Protein AF-A0A1K2IQ31-F1 (afdb_monomer)

Solvent-accessible surface area (backbone atoms only — not comparable to full-atom values): 9623 Å² total; per-residue (Å²): 116,53,70,61,55,51,49,53,50,50,52,44,50,66,69,55,62,36,67,87,71,35,71,90,54,27,70,61,52,52,50,48,50,60,72,33,39,68,44,55,52,59,60,61,64,34,76,29,45,64,59,53,36,51,37,37,71,76,28,77,46,14,45,56,95,84,49,59,48,62,62,42,95,87,61,57,98,60,48,42,76,51,49,75,66,42,46,50,49,53,34,48,41,51,48,54,44,50,49,52,51,47,66,75,42,45,68,59,52,52,51,52,48,55,54,48,57,66,51,53,75,74,77,59,92,75,78,45,75,64,51,53,27,51,55,49,28,56,52,31,50,55,50,47,54,53,31,60,76,66,74,54,93,78,83,68,82,59,59,71,72,62,74,92,80,111

Foldseek 3Di:
DFLLVLVVLVCCLPPQLACVNDVPCHVLSVVLCVVLVVLVVVQVQFVCSVVLNVCCVVDVQARPVDHDGSADPPRDPGSAQRDPVRRVSSVVSSVVSVVSVCVSCVVVVVVVVVVVVVVVVPDDPDQDLVNVQVVQLVVQVVVQVVCVVVVHDDHDDSDRDPPVVD

Radius of gyration: 21.15 Å; Cα contacts (8 Å, |Δi|>4): 124; chains: 1; bounding box: 50×44×52 Å

Sequence (166 aa):
MTLIDSVSFLDEYDQFFGIKTETEFKDRIIIVKSINKPLISKIREWKNLKDMRNELLAHNLRIGKNGEFVFGENVADYDAPRTIYDLFLLSNLIQFATTTINSEFDSELKSIQLEYDNKISNQSIILTKEDVSSITVDLLMKANELKKKHNRDYEFRANKTNWDKI

Organism: NCBI:txid369401

Structure (mmCIF, N/CA/C/O backbone):
data_AF-A0A1K2IQ31-F1
#
_entry.id   AF-A0A1K2IQ31-F1
#
loop_
_atom_site.group_PDB
_atom_site.id
_atom_site.type_symbol
_atom_site.label_atom_id
_atom_site.label_alt_id
_atom_site.label_comp_id
_atom_site.label_asym_id
_atom_site.label_entity_id
_atom_site.label_seq_id
_atom_site.pdbx_PDB_ins_code
_atom_site.Cartn_x
_atom_site.Cartn_y
_atom_site.Cartn_z
_atom_site.occupancy
_atom_site.B_iso_or_equiv
_atom_site.auth_seq_id
_atom_site.auth_comp_id
_atom_site.auth_asym_id
_atom_site.auth_atom_id
_atom_site.pdbx_PDB_model_num
ATOM 1 N N . MET A 1 1 ? 2.005 6.884 -2.536 1.00 58.38 1 MET A N 1
ATOM 2 C CA . MET A 1 1 ? 2.351 5.503 -2.141 1.00 58.38 1 MET A CA 1
ATOM 3 C C . MET A 1 1 ? 3.481 5.022 -3.042 1.00 58.38 1 MET A C 1
ATOM 5 O O . MET A 1 1 ? 3.383 5.261 -4.241 1.00 58.38 1 MET A O 1
ATOM 9 N N . THR A 1 2 ? 4.559 4.430 -2.519 1.00 75.94 2 THR A N 1
ATOM 10 C CA . THR A 1 2 ? 5.627 3.864 -3.372 1.00 75.94 2 THR A CA 1
ATOM 11 C C . THR A 1 2 ? 5.284 2.437 -3.823 1.00 75.94 2 THR A C 1
ATOM 13 O O . THR A 1 2 ? 4.382 1.800 -3.274 1.00 75.94 2 THR A O 1
ATOM 16 N N . LEU A 1 3 ? 6.011 1.900 -4.813 1.00 82.19 3 LEU A N 1
ATOM 17 C CA . LEU A 1 3 ? 5.876 0.492 -5.223 1.00 82.19 3 LEU A CA 1
ATOM 18 C C . LEU A 1 3 ? 6.209 -0.476 -4.069 1.00 82.19 3 LEU A C 1
ATOM 20 O O . LEU A 1 3 ? 5.620 -1.549 -3.972 1.00 82.19 3 LEU A O 1
ATOM 24 N N . ILE A 1 4 ? 7.096 -0.065 -3.156 1.00 84.19 4 ILE A N 1
ATOM 25 C CA . ILE A 1 4 ? 7.441 -0.817 -1.942 1.00 84.19 4 ILE A CA 1
ATOM 26 C C . ILE A 1 4 ? 6.224 -0.912 -1.021 1.00 84.19 4 ILE A C 1
ATOM 28 O O . ILE A 1 4 ? 5.798 -2.016 -0.685 1.00 84.19 4 ILE A O 1
ATOM 32 N N . ASP A 1 5 ? 5.624 0.232 -0.688 1.00 87.88 5 ASP A N 1
ATOM 33 C CA . ASP A 1 5 ? 4.452 0.291 0.194 1.00 87.88 5 ASP A CA 1
ATOM 34 C C . ASP A 1 5 ? 3.254 -0.456 -0.401 1.00 87.88 5 ASP A C 1
ATOM 36 O O . ASP A 1 5 ? 2.437 -1.014 0.322 1.00 87.88 5 ASP A O 1
ATOM 40 N N . SER A 1 6 ? 3.169 -0.497 -1.731 1.00 91.25 6 SER A N 1
ATOM 41 C CA . SER A 1 6 ? 2.096 -1.175 -2.453 1.00 91.25 6 SER A CA 1
ATOM 42 C C . SER A 1 6 ? 2.102 -2.684 -2.239 1.00 91.25 6 SER A C 1
ATOM 44 O O . SER A 1 6 ? 1.051 -3.278 -2.010 1.00 91.25 6 SER A O 1
ATOM 46 N N . VAL A 1 7 ? 3.281 -3.312 -2.278 1.00 92.25 7 VAL A N 1
ATOM 47 C CA . VAL A 1 7 ? 3.402 -4.749 -1.997 1.00 92.25 7 VAL A CA 1
ATOM 48 C C . VAL A 1 7 ? 3.154 -5.028 -0.519 1.00 92.25 7 VAL A C 1
ATOM 50 O O . VAL A 1 7 ? 2.425 -5.964 -0.207 1.00 92.25 7 VAL A O 1
ATOM 53 N N . SER A 1 8 ? 3.693 -4.195 0.376 1.00 92.12 8 SER A N 1
ATOM 54 C CA . SER A 1 8 ? 3.441 -4.321 1.816 1.00 92.12 8 SER A CA 1
ATOM 55 C C . SER A 1 8 ? 1.950 -4.213 2.141 1.00 92.12 8 SER A C 1
ATOM 57 O O . SER A 1 8 ? 1.430 -5.031 2.889 1.00 92.12 8 SER A O 1
ATOM 59 N N . PHE A 1 9 ? 1.237 -3.266 1.524 1.00 94.69 9 PHE A N 1
ATOM 60 C CA . PHE A 1 9 ? -0.211 -3.134 1.673 1.00 94.69 9 PHE A CA 1
ATOM 61 C C . PHE A 1 9 ? -0.947 -4.413 1.265 1.00 94.69 9 PHE A C 1
ATOM 63 O O . PHE A 1 9 ? -1.832 -4.854 1.988 1.00 94.69 9 PHE A O 1
ATOM 70 N N . LEU A 1 10 ? -0.597 -5.018 0.124 1.00 94.88 10 LEU A N 1
ATOM 71 C CA . LEU A 1 10 ? -1.236 -6.258 -0.328 1.00 94.88 10 LEU A CA 1
ATOM 72 C C . LEU A 1 10 ? -0.949 -7.431 0.613 1.00 94.88 10 LEU A C 1
ATOM 74 O O . LEU A 1 10 ? -1.867 -8.188 0.922 1.00 94.88 10 LEU A O 1
ATOM 78 N N . ASP A 1 11 ? 0.300 -7.567 1.069 1.00 93.31 11 ASP A N 1
ATOM 79 C CA . ASP A 1 11 ? 0.691 -8.607 2.022 1.00 93.31 11 ASP A CA 1
ATOM 80 C C . ASP A 1 11 ? -0.131 -8.461 3.324 1.00 93.31 11 ASP A C 1
ATOM 82 O O . ASP A 1 11 ? -0.751 -9.431 3.765 1.00 93.31 11 ASP A O 1
ATOM 86 N N . GLU A 1 12 ? -0.241 -7.246 3.877 1.00 93.06 12 GLU A N 1
ATOM 87 C CA . GLU A 1 12 ? -1.062 -6.949 5.063 1.00 93.06 12 GLU A CA 1
ATOM 88 C C . GLU A 1 12 ? -2.557 -7.204 4.829 1.00 93.06 12 GLU A C 1
ATOM 90 O O . GLU A 1 12 ? -3.245 -7.843 5.632 1.00 93.06 12 GLU A O 1
ATOM 95 N N . TYR A 1 13 ? -3.066 -6.754 3.684 1.00 94.56 13 TYR A N 1
ATOM 96 C CA . TYR A 1 13 ? -4.464 -6.906 3.302 1.00 94.56 13 TYR A CA 1
ATOM 97 C C . TYR A 1 13 ? -4.884 -8.380 3.181 1.00 94.56 13 TYR A C 1
ATOM 99 O O . TYR A 1 13 ? -6.014 -8.757 3.520 1.00 94.56 13 TYR A O 1
ATOM 107 N N . ASP A 1 14 ? -3.987 -9.232 2.688 1.00 92.12 14 ASP A N 1
ATOM 108 C CA . ASP A 1 14 ? -4.254 -10.652 2.488 1.00 92.12 14 ASP A CA 1
ATOM 109 C C . ASP A 1 14 ? -4.024 -11.482 3.753 1.00 92.12 14 ASP A C 1
ATOM 111 O O . ASP A 1 14 ? -4.820 -12.386 4.030 1.00 92.12 14 ASP A O 1
ATOM 115 N N . GLN A 1 15 ? -2.974 -11.181 4.519 1.00 90.50 15 GLN A N 1
ATOM 116 C CA . GLN A 1 15 ? -2.557 -11.995 5.662 1.00 90.50 15 GLN A CA 1
ATOM 117 C C . GLN A 1 15 ? -3.231 -11.579 6.971 1.00 90.50 15 GLN A C 1
ATOM 119 O O . GLN A 1 15 ? -3.663 -12.451 7.727 1.00 90.50 15 GLN A O 1
ATOM 124 N N . PHE A 1 16 ? -3.343 -10.274 7.227 1.00 88.81 16 PHE A N 1
ATOM 125 C CA . PHE A 1 16 ? -3.727 -9.747 8.538 1.00 88.81 16 PHE A CA 1
ATOM 126 C C . PHE A 1 16 ? -5.098 -9.090 8.547 1.00 88.81 16 PHE A C 1
ATOM 128 O O . PHE A 1 16 ? -5.839 -9.237 9.516 1.00 88.81 16 PHE A O 1
ATOM 135 N N . PHE A 1 17 ? -5.502 -8.439 7.461 1.00 90.00 17 PHE A N 1
ATOM 136 C CA . PHE A 1 17 ? -6.850 -7.893 7.349 1.00 90.00 17 PHE A CA 1
ATOM 137 C C . PHE A 1 17 ? -7.835 -8.996 6.934 1.00 90.00 17 PHE A C 1
ATOM 139 O O . PHE A 1 17 ? -8.270 -9.059 5.788 1.00 90.00 17 PHE A O 1
ATOM 146 N N . GLY A 1 18 ? -8.158 -9.944 7.816 1.00 85.25 18 GLY A N 1
ATOM 147 C CA . GLY A 1 18 ? -8.902 -11.145 7.440 1.00 85.25 18 GLY A CA 1
ATOM 148 C C . GLY A 1 18 ? -9.804 -11.716 8.526 1.00 85.25 18 GLY A C 1
ATOM 149 O O . GLY A 1 18 ? -9.642 -11.489 9.712 1.00 85.25 18 GLY A O 1
ATOM 150 N N . ILE A 1 19 ? -10.747 -12.555 8.100 1.00 81.31 19 ILE A N 1
ATOM 151 C CA . ILE A 1 19 ? -11.727 -13.200 8.991 1.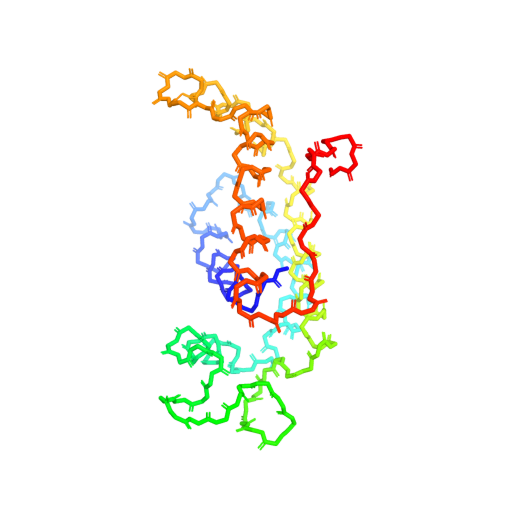00 81.31 19 ILE A CA 1
ATOM 152 C C . ILE A 1 19 ? -11.124 -14.245 9.942 1.00 81.31 19 ILE A C 1
ATOM 154 O O . ILE A 1 19 ? -11.813 -14.750 10.823 1.00 81.31 19 ILE A O 1
ATOM 158 N N . LYS A 1 20 ? -9.879 -14.665 9.684 1.00 80.81 20 LYS A N 1
ATOM 159 C CA . LYS A 1 20 ? -9.153 -15.637 10.513 1.00 80.81 20 LYS A CA 1
ATOM 160 C C . LYS A 1 20 ? -8.367 -14.956 11.628 1.00 80.81 20 LYS A C 1
ATOM 162 O O . LYS A 1 20 ? -8.105 -15.593 12.640 1.00 80.81 20 LYS A O 1
ATOM 167 N N . THR A 1 21 ? -7.964 -13.711 11.401 1.00 83.44 21 THR A N 1
ATOM 168 C CA . THR A 1 21 ? -7.213 -12.889 12.346 1.00 83.44 21 THR A CA 1
ATOM 169 C C . THR A 1 21 ? -8.161 -12.089 13.226 1.00 83.44 21 THR A C 1
ATOM 171 O O . THR A 1 21 ? -7.934 -12.031 14.425 1.00 83.44 21 THR A O 1
ATOM 174 N N . GLU A 1 22 ? -9.272 -11.594 12.668 1.00 84.12 22 GLU A N 1
ATOM 175 C CA . GLU A 1 22 ? -10.260 -10.803 13.402 1.00 84.12 22 GLU A CA 1
ATOM 176 C C . GLU A 1 22 ? -11.656 -11.428 13.354 1.00 84.12 22 GLU A C 1
ATOM 178 O O . GLU A 1 22 ? -12.304 -11.506 12.305 1.00 84.12 22 GLU A O 1
ATOM 183 N N . THR A 1 23 ? -12.128 -11.882 14.518 1.00 87.62 23 THR A N 1
ATOM 184 C CA . THR A 1 23 ? -13.442 -12.535 14.652 1.00 87.62 23 THR A CA 1
ATOM 185 C C . THR A 1 23 ? -14.561 -11.550 14.976 1.00 87.62 23 THR A C 1
ATOM 187 O O . THR A 1 23 ? -15.675 -11.738 14.492 1.00 87.62 23 THR A O 1
ATOM 190 N N . GLU A 1 24 ? -14.262 -10.482 15.719 1.00 91.88 24 GLU A N 1
ATOM 191 C CA . GLU A 1 24 ? -15.224 -9.445 16.111 1.00 91.88 24 GLU A CA 1
ATOM 192 C C . GLU A 1 24 ? -15.726 -8.645 14.901 1.00 91.88 24 GLU A C 1
ATOM 194 O O . GLU A 1 24 ? -16.927 -8.477 14.704 1.00 91.88 24 GLU A O 1
ATOM 199 N N . PHE A 1 25 ? -14.810 -8.225 14.027 1.00 92.50 25 PHE A N 1
ATOM 200 C CA . PHE A 1 25 ? -15.125 -7.386 12.866 1.00 92.50 25 PHE A CA 1
ATOM 201 C C . PHE A 1 25 ? -15.367 -8.169 11.575 1.00 92.50 25 PHE A C 1
ATOM 203 O O . PHE A 1 25 ? -15.407 -7.593 10.485 1.00 92.50 25 PHE A O 1
ATOM 210 N N . LYS A 1 26 ? -15.533 -9.489 11.679 1.00 93.69 26 LYS A N 1
ATOM 211 C CA . LYS A 1 26 ? -15.568 -10.414 10.543 1.00 93.69 26 LYS A CA 1
ATOM 212 C C . LYS A 1 26 ? -16.513 -9.971 9.424 1.00 93.69 26 LYS A C 1
ATOM 214 O O . LYS A 1 26 ? -16.106 -9.934 8.263 1.00 93.69 26 LYS A O 1
ATOM 219 N N . ASP A 1 27 ? -17.760 -9.651 9.756 1.00 94.56 27 ASP A N 1
ATOM 220 C CA . ASP A 1 27 ? -18.786 -9.353 8.750 1.00 94.56 27 ASP A CA 1
ATOM 221 C C . ASP A 1 27 ? -18.487 -8.041 8.011 1.00 94.56 27 ASP A C 1
ATOM 223 O O . ASP A 1 27 ? -18.595 -7.975 6.785 1.00 94.56 27 ASP A O 1
ATOM 227 N N . ARG A 1 28 ? -17.988 -7.031 8.731 1.00 95.88 28 ARG A N 1
ATOM 228 C CA . ARG A 1 28 ? -17.546 -5.748 8.161 1.00 95.88 28 ARG A CA 1
ATOM 229 C C . ARG A 1 28 ? -16.331 -5.931 7.254 1.00 95.88 28 ARG A C 1
ATOM 231 O O . ARG A 1 28 ? -16.313 -5.424 6.134 1.00 95.88 28 ARG A O 1
ATOM 238 N N . ILE A 1 29 ? -15.361 -6.749 7.673 1.00 95.81 29 ILE A N 1
ATOM 239 C CA . ILE A 1 29 ? -14.196 -7.106 6.848 1.00 95.81 29 ILE A CA 1
ATOM 240 C C . ILE A 1 29 ? -14.639 -7.786 5.546 1.00 95.81 29 ILE A C 1
ATOM 242 O O . ILE A 1 29 ? -14.121 -7.452 4.481 1.00 95.81 29 ILE A O 1
ATOM 246 N N . ILE A 1 30 ? -15.605 -8.711 5.589 1.00 95.25 30 ILE A N 1
ATOM 247 C CA . ILE A 1 30 ? -16.129 -9.372 4.380 1.00 95.25 30 ILE A CA 1
ATOM 248 C C . ILE A 1 30 ? -16.725 -8.344 3.411 1.00 95.25 30 ILE A C 1
ATOM 250 O O . ILE A 1 30 ? -16.433 -8.396 2.213 1.00 95.25 30 ILE A O 1
ATOM 254 N N . ILE A 1 31 ? -17.518 -7.397 3.919 1.00 96.75 31 ILE A N 1
ATOM 255 C CA . ILE A 1 31 ? -18.134 -6.340 3.108 1.00 96.75 31 ILE A CA 1
ATOM 256 C C . ILE A 1 31 ? -17.054 -5.45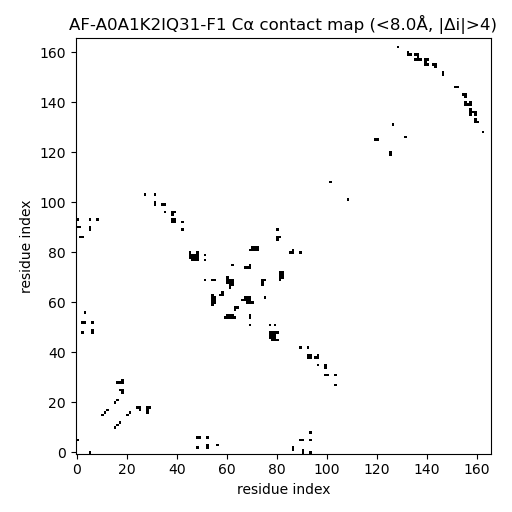9 2.471 1.00 96.75 31 ILE A C 1
ATOM 258 O O . ILE A 1 31 ? -17.037 -5.304 1.248 1.00 96.75 31 ILE A O 1
ATOM 262 N N . VAL A 1 32 ? -16.095 -4.965 3.259 1.00 97.44 32 VAL A N 1
ATOM 263 C CA . VAL A 1 32 ? -14.973 -4.154 2.756 1.00 97.44 32 VAL A CA 1
ATOM 264 C C . VAL A 1 32 ? -14.167 -4.915 1.706 1.00 97.44 32 VAL A C 1
ATOM 266 O O . VAL A 1 32 ? -13.833 -4.359 0.658 1.00 97.44 32 VAL A O 1
ATOM 269 N N . LYS A 1 33 ? -13.891 -6.208 1.923 1.00 96.00 33 LYS A N 1
ATOM 270 C CA . LYS A 1 33 ? -13.206 -7.044 0.928 1.00 96.00 33 LYS A CA 1
ATOM 271 C C . LYS A 1 33 ? -14.001 -7.207 -0.358 1.00 96.00 33 LYS A C 1
ATOM 273 O O . LYS A 1 33 ? -13.409 -7.217 -1.436 1.00 96.00 33 LYS A O 1
ATOM 278 N N . SER A 1 34 ? -15.323 -7.301 -0.267 1.00 97.19 34 SER A N 1
ATOM 279 C CA . SER A 1 34 ? -16.195 -7.340 -1.439 1.00 97.19 34 SER A CA 1
ATOM 280 C C . SER A 1 34 ? -16.145 -6.028 -2.226 1.00 97.19 34 SER A C 1
ATOM 282 O O . SER A 1 34 ? -15.993 -6.065 -3.447 1.00 97.19 34 SER A O 1
ATOM 284 N N . ILE A 1 35 ? -16.208 -4.880 -1.543 1.00 98.00 35 ILE A N 1
ATOM 285 C CA . ILE A 1 35 ? -16.142 -3.546 -2.166 1.00 98.00 35 ILE A CA 1
ATOM 286 C C . ILE A 1 35 ? -14.778 -3.316 -2.828 1.00 98.00 35 ILE A C 1
ATOM 288 O O . ILE A 1 35 ? -14.705 -2.857 -3.966 1.00 98.00 35 ILE A O 1
ATOM 292 N N . ASN A 1 36 ? -13.693 -3.700 -2.154 1.00 98.12 36 ASN A N 1
ATOM 293 C CA . ASN A 1 36 ? -12.328 -3.519 -2.651 1.00 98.12 36 ASN A CA 1
ATOM 294 C C . ASN A 1 36 ? -11.920 -4.545 -3.716 1.00 98.12 36 ASN A C 1
ATOM 296 O O . ASN A 1 36 ? -10.926 -4.338 -4.414 1.00 98.12 36 ASN A O 1
ATOM 300 N N . LYS A 1 37 ? -12.670 -5.639 -3.886 1.00 97.62 37 LYS A N 1
ATOM 301 C CA . LYS A 1 37 ? -12.361 -6.715 -4.837 1.00 97.62 37 LYS A CA 1
ATOM 302 C C . LYS A 1 37 ? -11.984 -6.230 -6.246 1.00 97.62 37 LYS A C 1
ATOM 304 O O . LYS A 1 37 ? -10.955 -6.704 -6.730 1.00 97.62 37 LYS A O 1
ATOM 309 N N . PRO A 1 38 ? -12.734 -5.340 -6.930 1.00 98.19 38 PRO A N 1
ATOM 310 C CA . PRO A 1 38 ? -12.342 -4.844 -8.252 1.00 98.19 38 PRO A CA 1
ATOM 311 C C . PRO A 1 38 ? -10.989 -4.118 -8.243 1.00 98.19 38 PRO A C 1
ATOM 313 O O . PRO A 1 38 ? -10.172 -4.353 -9.130 1.00 98.19 38 PRO A O 1
ATOM 316 N N . LEU A 1 39 ? -10.718 -3.304 -7.218 1.00 97.62 39 LEU A N 1
ATOM 317 C CA . LEU A 1 39 ? -9.467 -2.548 -7.089 1.00 97.62 39 LEU A CA 1
ATOM 318 C C . LEU A 1 39 ? -8.275 -3.492 -6.906 1.00 97.62 39 LEU A C 1
ATOM 320 O O . LEU A 1 39 ? -7.299 -3.426 -7.649 1.00 97.62 39 LEU A O 1
ATOM 324 N N . ILE A 1 40 ? -8.392 -4.430 -5.963 1.00 97.19 40 ILE A N 1
ATOM 325 C CA . ILE A 1 40 ? -7.350 -5.424 -5.679 1.00 97.19 40 ILE A CA 1
ATOM 326 C C . ILE A 1 40 ? -7.144 -6.360 -6.873 1.00 97.19 40 ILE A C 1
ATOM 328 O O . ILE A 1 40 ? -6.012 -6.718 -7.191 1.00 97.19 40 ILE A O 1
ATOM 332 N N . SER A 1 41 ? -8.219 -6.737 -7.570 1.00 97.19 41 SER A N 1
ATOM 333 C CA . SER A 1 41 ? -8.122 -7.579 -8.768 1.00 97.19 41 SER A CA 1
ATOM 334 C C . SER A 1 41 ? -7.343 -6.880 -9.876 1.00 97.19 41 SER A C 1
ATOM 336 O O . SER A 1 41 ? -6.490 -7.519 -10.483 1.00 97.19 41 SER A O 1
ATOM 338 N N . LYS A 1 42 ? -7.562 -5.572 -10.076 1.00 96.94 42 LYS A N 1
ATOM 339 C CA . LYS A 1 42 ? -6.799 -4.781 -11.045 1.00 96.94 42 LYS A CA 1
ATOM 340 C C . LYS A 1 42 ? -5.313 -4.725 -10.693 1.00 96.94 42 LYS A C 1
ATOM 342 O O . LYS A 1 42 ? -4.480 -4.922 -11.567 1.00 96.94 42 LYS A O 1
ATOM 347 N N . ILE A 1 43 ? -4.970 -4.521 -9.418 1.00 95.75 43 ILE A N 1
ATOM 348 C CA . ILE A 1 43 ? -3.564 -4.531 -8.974 1.00 95.75 43 ILE A CA 1
ATOM 349 C C . ILE A 1 43 ? -2.918 -5.900 -9.244 1.00 95.75 43 ILE A C 1
ATOM 351 O O . ILE A 1 43 ? -1.773 -5.976 -9.680 1.00 95.75 43 ILE A O 1
ATOM 355 N N . ARG A 1 44 ? -3.663 -6.990 -9.031 1.00 94.50 44 ARG A N 1
ATOM 356 C CA . ARG A 1 44 ? -3.204 -8.370 -9.260 1.00 94.50 44 ARG A CA 1
ATOM 357 C C . ARG A 1 44 ? -3.084 -8.759 -10.732 1.00 94.50 44 ARG A C 1
ATOM 359 O O . ARG A 1 44 ? -2.666 -9.888 -11.010 1.00 94.50 44 ARG A O 1
ATOM 366 N N . GLU A 1 45 ? -3.467 -7.896 -11.669 1.00 94.69 45 GLU A N 1
ATOM 367 C CA . GLU A 1 45 ? -3.140 -8.107 -13.080 1.00 94.69 45 GLU A CA 1
ATOM 368 C C . GLU A 1 45 ? -1.625 -8.070 -13.282 1.00 94.69 45 GLU A C 1
ATOM 370 O O . GLU A 1 45 ? -1.128 -8.954 -13.963 1.00 94.69 45 GLU A O 1
ATOM 375 N N . TRP A 1 46 ? -0.908 -7.184 -12.578 1.00 94.38 46 TRP A N 1
ATOM 376 C CA . TRP A 1 46 ? 0.554 -7.106 -12.581 1.00 94.38 46 TRP A CA 1
ATOM 377 C C . TRP A 1 46 ? 1.200 -8.285 -11.842 1.00 94.38 46 TRP A C 1
ATOM 379 O O . TRP A 1 46 ? 1.366 -8.260 -10.615 1.00 94.38 46 TRP A O 1
ATOM 389 N N . LYS A 1 47 ? 1.577 -9.338 -12.576 1.00 91.94 47 LYS A N 1
ATOM 390 C CA . LYS A 1 47 ? 2.106 -10.581 -11.982 1.00 91.94 47 LYS A CA 1
ATOM 391 C C . LYS A 1 47 ? 3.476 -10.432 -11.340 1.00 91.94 47 LYS A C 1
ATOM 393 O O . LYS A 1 47 ? 3.765 -11.151 -10.386 1.00 91.94 47 LYS A O 1
ATOM 398 N N . ASN A 1 48 ? 4.285 -9.486 -11.805 1.00 91.06 48 ASN A N 1
ATOM 399 C CA . ASN A 1 48 ? 5.652 -9.304 -11.325 1.00 91.06 48 ASN A CA 1
ATOM 400 C C . ASN A 1 48 ? 5.814 -8.128 -10.359 1.00 91.06 48 ASN A C 1
ATOM 402 O O . ASN A 1 48 ? 6.937 -7.704 -10.094 1.00 91.06 48 ASN A O 1
ATOM 406 N N . LEU A 1 49 ? 4.725 -7.599 -9.788 1.00 91.06 49 LEU A N 1
ATOM 407 C CA . LEU A 1 49 ? 4.792 -6.463 -8.862 1.00 91.06 49 LEU A CA 1
ATOM 408 C C . LEU A 1 49 ? 5.728 -6.730 -7.664 1.00 91.06 49 LEU A C 1
ATOM 410 O O . LEU A 1 49 ? 6.503 -5.859 -7.264 1.00 91.06 49 LEU A O 1
ATOM 414 N N . LYS A 1 50 ? 5.691 -7.948 -7.106 1.00 90.62 50 LYS A N 1
ATOM 415 C CA . LYS A 1 50 ? 6.550 -8.353 -5.980 1.00 90.62 50 LYS A CA 1
ATOM 416 C C . LYS A 1 50 ? 8.012 -8.524 -6.393 1.00 90.62 50 LYS A C 1
ATOM 418 O O . LYS A 1 50 ? 8.893 -8.098 -5.649 1.00 90.62 50 LYS A O 1
ATOM 423 N N . ASP A 1 51 ? 8.259 -9.095 -7.567 1.00 87.81 51 ASP A N 1
ATOM 424 C CA . ASP A 1 51 ? 9.610 -9.300 -8.100 1.00 87.81 51 ASP A CA 1
ATOM 425 C C . ASP A 1 51 ? 10.273 -7.953 -8.393 1.00 87.81 51 ASP A C 1
ATOM 427 O O . ASP A 1 51 ? 11.371 -7.681 -7.910 1.00 87.81 51 ASP A O 1
ATOM 431 N N . MET A 1 52 ? 9.541 -7.055 -9.061 1.00 86.38 52 MET A N 1
ATOM 432 C CA . MET A 1 52 ? 9.977 -5.685 -9.311 1.00 86.38 52 MET A CA 1
ATOM 433 C C . MET A 1 52 ? 10.298 -4.958 -7.999 1.00 86.38 52 MET A C 1
ATOM 435 O O . MET A 1 52 ? 11.342 -4.321 -7.890 1.00 86.38 52 MET A O 1
ATOM 439 N N . ARG A 1 53 ? 9.455 -5.090 -6.963 1.00 87.69 53 ARG A N 1
ATOM 440 C CA . ARG A 1 53 ? 9.730 -4.517 -5.634 1.00 87.69 53 ARG A CA 1
ATOM 441 C C . ARG A 1 53 ? 11.035 -5.039 -5.040 1.00 87.69 53 ARG A C 1
ATOM 443 O O . ARG A 1 53 ? 11.797 -4.255 -4.475 1.00 87.69 53 ARG A O 1
ATOM 450 N N . ASN A 1 54 ? 11.276 -6.344 -5.124 1.00 85.81 54 ASN A N 1
ATOM 451 C CA . ASN A 1 54 ? 12.469 -6.966 -4.557 1.00 85.81 54 ASN A CA 1
ATOM 452 C C . ASN A 1 54 ? 13.739 -6.488 -5.268 1.00 85.81 54 ASN A C 1
ATOM 454 O O . ASN A 1 54 ? 14.708 -6.140 -4.597 1.00 85.81 54 ASN A O 1
ATOM 458 N N . GLU A 1 55 ? 13.707 -6.385 -6.596 1.00 81.12 55 GLU A N 1
ATOM 459 C CA . GLU A 1 55 ? 14.806 -5.819 -7.383 1.00 81.12 55 GLU A CA 1
ATOM 460 C C . GLU A 1 55 ? 15.061 -4.350 -7.029 1.00 81.12 55 GLU A C 1
ATOM 462 O O . GLU A 1 55 ? 16.201 -3.975 -6.751 1.00 81.12 55 GLU A O 1
ATOM 467 N N . LEU A 1 56 ? 14.010 -3.518 -6.941 1.00 82.06 56 LEU A N 1
ATOM 468 C CA . LEU A 1 56 ? 14.149 -2.111 -6.541 1.00 82.06 56 LEU A CA 1
ATOM 469 C C . LEU A 1 56 ? 14.865 -1.970 -5.189 1.00 82.06 56 LEU A C 1
ATOM 471 O O . LEU A 1 56 ? 15.726 -1.098 -5.051 1.00 82.06 56 LEU A O 1
ATOM 475 N N . LEU A 1 57 ? 14.518 -2.822 -4.217 1.00 83.00 57 LEU A N 1
ATOM 476 C CA . LEU A 1 57 ? 15.124 -2.833 -2.883 1.00 83.00 57 LEU A CA 1
ATOM 477 C C . LEU A 1 57 ? 16.565 -3.361 -2.888 1.00 83.00 57 LEU A C 1
ATOM 479 O O . LEU A 1 57 ? 17.418 -2.803 -2.203 1.00 83.00 57 LEU A O 1
ATOM 483 N N . ALA A 1 58 ? 16.842 -4.430 -3.635 1.00 81.88 58 ALA A N 1
ATOM 484 C CA . ALA A 1 58 ? 18.149 -5.085 -3.645 1.00 81.88 58 ALA A CA 1
ATOM 485 C C . ALA A 1 58 ? 19.203 -4.317 -4.457 1.00 81.88 58 ALA A C 1
ATOM 487 O O . ALA A 1 58 ? 20.402 -4.397 -4.171 1.00 81.88 58 ALA A O 1
ATOM 488 N N . HIS A 1 59 ? 18.769 -3.576 -5.477 1.00 78.94 59 HIS A N 1
ATOM 489 C CA . HIS A 1 59 ? 19.649 -3.045 -6.514 1.00 78.94 59 HIS A CA 1
ATOM 490 C C . HIS A 1 59 ? 19.503 -1.534 -6.747 1.00 78.94 59 HIS A C 1
ATOM 492 O O . HIS A 1 59 ? 19.986 -1.017 -7.751 1.00 78.94 59 HIS A O 1
ATOM 498 N N . ASN A 1 60 ? 18.916 -0.794 -5.796 1.00 78.56 60 ASN A N 1
ATOM 499 C CA . ASN A 1 60 ? 18.816 0.674 -5.822 1.00 78.56 60 ASN A CA 1
ATOM 500 C C . ASN A 1 60 ? 18.263 1.206 -7.156 1.00 78.56 60 ASN A C 1
ATOM 502 O O . ASN A 1 60 ? 18.890 2.038 -7.816 1.00 78.56 60 ASN A O 1
ATOM 506 N N . LEU A 1 61 ? 17.079 0.725 -7.543 1.00 75.50 61 LEU A N 1
ATOM 507 C CA . LEU A 1 61 ? 16.402 1.070 -8.803 1.00 75.50 61 LEU A CA 1
ATOM 508 C C . LEU A 1 61 ? 17.057 0.515 -10.081 1.00 75.50 61 LEU A C 1
ATOM 510 O O . LEU A 1 61 ? 16.711 0.977 -11.168 1.00 75.50 61 LEU A O 1
ATOM 514 N N . ARG A 1 62 ? 17.971 -0.458 -9.986 1.00 73.31 62 ARG A N 1
ATOM 515 C CA . ARG A 1 62 ? 18.612 -1.119 -11.139 1.00 73.31 62 ARG A CA 1
ATOM 516 C C . ARG A 1 62 ? 18.219 -2.586 -11.255 1.00 73.31 62 ARG A C 1
ATOM 518 O O . ARG A 1 62 ? 17.816 -3.188 -10.270 1.00 73.31 62 ARG A O 1
ATOM 525 N N . ILE A 1 63 ? 18.361 -3.153 -12.446 1.00 74.12 63 ILE A N 1
ATOM 526 C CA . ILE A 1 63 ? 18.247 -4.598 -12.663 1.00 74.12 63 ILE A CA 1
ATOM 527 C C . ILE A 1 63 ? 19.584 -5.239 -12.310 1.00 74.12 63 ILE A C 1
ATOM 529 O O . ILE A 1 63 ? 20.597 -4.996 -12.973 1.00 74.12 63 ILE A O 1
ATOM 533 N N . GLY A 1 64 ? 19.620 -6.053 -11.259 1.00 73.00 64 GLY A N 1
ATOM 534 C CA . GLY A 1 64 ? 20.879 -6.599 -10.761 1.00 73.00 64 GLY A CA 1
ATOM 535 C C . GLY A 1 64 ? 21.900 -5.526 -10.335 1.00 73.00 64 GLY A C 1
ATOM 536 O O . GLY A 1 64 ? 21.654 -4.320 -10.308 1.00 73.00 64 GLY A O 1
ATOM 537 N N . LYS A 1 65 ? 23.120 -5.959 -10.000 1.00 68.00 65 LYS A N 1
ATOM 538 C CA . LYS A 1 65 ? 24.132 -5.080 -9.378 1.00 68.00 65 LYS A CA 1
ATOM 539 C C . LYS A 1 65 ? 24.634 -3.940 -10.286 1.00 68.00 65 LYS A C 1
ATOM 541 O O . LYS A 1 65 ? 24.991 -2.881 -9.777 1.00 68.00 65 LYS A O 1
ATOM 546 N N . ASN A 1 66 ? 24.662 -4.156 -11.605 1.00 70.88 66 ASN A N 1
ATOM 547 C CA . ASN A 1 66 ? 25.240 -3.239 -12.600 1.00 70.88 66 ASN A CA 1
ATOM 548 C C . ASN A 1 66 ? 24.317 -2.965 -13.805 1.00 70.88 66 ASN A C 1
ATOM 550 O O . ASN A 1 66 ? 24.793 -2.414 -14.795 1.00 70.88 66 ASN A O 1
ATOM 554 N N . GLY A 1 67 ? 23.049 -3.382 -13.771 1.00 69.94 67 GLY A N 1
ATOM 555 C CA . GLY A 1 67 ? 22.161 -3.232 -14.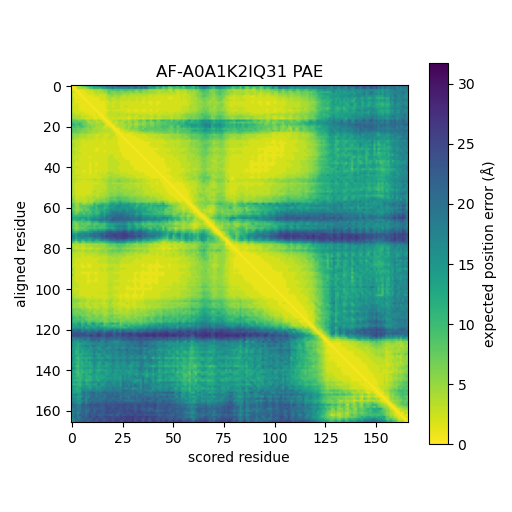923 1.00 69.94 67 GLY A CA 1
ATOM 556 C C . GLY A 1 67 ? 21.516 -1.856 -15.033 1.00 69.94 67 GLY A C 1
ATOM 557 O O . GLY A 1 67 ? 21.825 -0.914 -14.294 1.00 69.94 67 GLY A O 1
ATOM 558 N N . GLU A 1 68 ? 20.624 -1.757 -16.009 1.00 74.19 68 GLU A N 1
ATOM 559 C CA . GLU A 1 68 ? 19.867 -0.552 -16.324 1.00 74.19 68 GLU A CA 1
ATOM 560 C C . GLU A 1 68 ? 18.790 -0.255 -15.266 1.00 74.19 68 GLU A C 1
ATOM 562 O O . GLU A 1 68 ? 18.517 -1.067 -14.379 1.00 74.19 68 GLU A O 1
ATOM 567 N N . PHE A 1 69 ? 18.190 0.935 -15.335 1.00 74.06 69 PHE A N 1
ATOM 568 C CA . PHE A 1 69 ? 17.129 1.340 -14.415 1.00 74.06 69 PHE A CA 1
ATOM 569 C C . PHE A 1 69 ? 15.881 0.470 -14.579 1.00 74.06 69 PHE A C 1
ATOM 571 O O . PHE A 1 69 ? 15.386 0.321 -15.682 1.00 74.06 69 PHE A O 1
ATOM 578 N N . VAL A 1 70 ? 15.294 -0.011 -13.480 1.00 70.06 70 VAL A N 1
ATOM 579 C CA . VAL A 1 70 ? 14.097 -0.886 -13.496 1.00 70.06 70 VAL A CA 1
ATOM 580 C C . VAL A 1 70 ? 12.883 -0.228 -14.183 1.00 70.06 70 VAL A C 1
ATOM 582 O O . VAL A 1 70 ? 11.950 -0.914 -14.593 1.00 70.06 70 VAL A O 1
ATOM 585 N N . PHE A 1 71 ? 12.895 1.099 -14.341 1.00 70.62 71 PHE A N 1
ATOM 586 C CA . PHE A 1 71 ? 11.891 1.849 -15.091 1.00 70.62 71 PHE A CA 1
ATOM 587 C C . PHE A 1 71 ? 12.346 2.114 -16.531 1.00 70.62 71 PHE A C 1
ATOM 589 O O . PHE A 1 71 ? 13.406 2.695 -16.759 1.00 70.62 71 PHE A O 1
ATOM 596 N N . GLY A 1 72 ? 11.494 1.762 -17.492 1.00 63.50 72 GLY A N 1
ATOM 597 C CA . GLY A 1 72 ? 11.704 2.000 -18.918 1.00 63.50 72 GLY A CA 1
ATOM 598 C C . GLY A 1 72 ? 11.028 0.922 -19.761 1.00 63.50 72 GLY A C 1
ATOM 599 O O . GLY A 1 72 ? 10.933 -0.228 -19.339 1.00 63.50 72 GLY A O 1
ATOM 600 N N . GLU A 1 73 ? 10.541 1.282 -20.950 1.00 59.16 73 GLU A N 1
ATOM 601 C CA . GLU A 1 73 ? 9.759 0.369 -21.804 1.00 59.16 73 GLU A CA 1
ATOM 602 C C . GLU A 1 73 ? 10.551 -0.863 -22.275 1.00 59.16 73 GLU A C 1
ATOM 604 O O . GLU A 1 73 ? 9.949 -1.907 -22.507 1.00 59.16 73 GLU A O 1
ATOM 609 N N . ASN A 1 74 ? 11.885 -0.761 -22.345 1.00 59.12 74 ASN A N 1
ATOM 610 C CA . ASN A 1 74 ? 12.772 -1.779 -22.927 1.00 59.12 74 ASN A CA 1
ATOM 611 C C . ASN A 1 74 ? 13.697 -2.473 -21.912 1.00 59.12 74 ASN A C 1
ATOM 613 O O . ASN A 1 74 ? 14.594 -3.205 -22.317 1.00 59.12 74 ASN A O 1
ATOM 617 N N . VAL A 1 75 ? 13.542 -2.194 -20.615 1.00 60.41 75 VAL A N 1
ATOM 618 C CA . VAL A 1 75 ? 14.602 -2.480 -19.636 1.00 60.41 75 VAL A CA 1
ATOM 619 C C . VAL A 1 75 ? 14.400 -3.826 -18.926 1.00 60.41 75 VAL A C 1
ATOM 621 O O . VAL A 1 75 ? 15.369 -4.526 -18.646 1.00 60.41 75 VAL A O 1
ATOM 624 N N . ALA A 1 76 ? 13.150 -4.248 -18.710 1.00 61.81 76 ALA A N 1
ATOM 625 C CA . ALA A 1 76 ? 12.804 -5.585 -18.227 1.00 61.81 76 ALA A CA 1
ATOM 626 C C . ALA A 1 76 ? 11.411 -6.028 -18.695 1.00 61.81 76 ALA A C 1
ATOM 628 O O . ALA A 1 76 ? 10.468 -5.231 -18.698 1.00 61.81 76 ALA A O 1
ATOM 629 N N . ASP A 1 77 ? 11.268 -7.327 -18.969 1.00 70.81 77 ASP A N 1
ATOM 630 C CA . ASP A 1 77 ? 9.995 -8.007 -19.262 1.00 70.81 77 ASP A CA 1
ATOM 631 C C . ASP A 1 77 ? 9.151 -8.242 -17.991 1.00 70.81 77 ASP A C 1
ATOM 633 O O . ASP A 1 77 ? 8.566 -9.306 -17.792 1.00 70.81 77 ASP A O 1
ATOM 637 N N . TYR A 1 78 ? 9.093 -7.257 -17.090 1.00 75.62 78 TYR A N 1
ATOM 638 C CA . TYR A 1 78 ? 8.200 -7.328 -15.937 1.00 75.62 78 TYR A CA 1
ATOM 639 C C . TYR A 1 78 ? 6.777 -6.952 -16.339 1.00 75.62 78 TYR A C 1
ATOM 641 O O . TYR A 1 78 ? 6.523 -5.847 -16.827 1.00 75.62 78 TYR A O 1
ATOM 649 N N . ASP A 1 79 ? 5.829 -7.829 -16.019 1.00 86.81 79 ASP A N 1
ATOM 650 C CA . ASP A 1 79 ? 4.414 -7.477 -15.953 1.00 86.81 79 ASP A CA 1
ATOM 651 C C . ASP A 1 79 ? 4.129 -6.718 -14.644 1.00 86.81 79 ASP A C 1
ATOM 653 O O . ASP A 1 79 ? 3.670 -7.276 -13.641 1.00 86.81 79 ASP A O 1
ATOM 657 N N . ALA A 1 80 ? 4.519 -5.441 -14.627 1.00 88.06 80 ALA A N 1
ATOM 658 C CA . ALA A 1 80 ? 4.431 -4.537 -13.482 1.00 88.06 80 ALA A CA 1
ATOM 659 C C . ALA A 1 80 ? 4.299 -3.062 -13.933 1.00 88.06 80 ALA A C 1
ATOM 661 O O . ALA A 1 80 ? 4.471 -2.767 -15.118 1.00 88.06 80 ALA A O 1
ATOM 662 N N . PRO A 1 81 ? 3.992 -2.113 -13.024 1.00 88.31 81 PRO A N 1
ATOM 663 C CA . PRO A 1 81 ? 3.969 -0.684 -13.340 1.00 88.31 81 PRO A CA 1
ATOM 664 C C . PRO A 1 81 ? 5.321 -0.173 -13.852 1.00 88.31 81 PRO A C 1
ATOM 666 O O . PRO A 1 81 ? 6.308 -0.217 -13.122 1.00 88.31 81 PRO A O 1
ATOM 669 N N . ARG A 1 82 ? 5.377 0.349 -15.083 1.00 81.06 82 ARG A N 1
ATOM 670 C CA . ARG A 1 82 ? 6.641 0.775 -15.725 1.00 81.06 82 ARG A CA 1
ATOM 671 C C . ARG A 1 82 ? 6.693 2.261 -16.036 1.00 81.06 82 ARG A C 1
ATOM 673 O O . ARG A 1 82 ? 7.777 2.832 -16.131 1.00 81.06 82 ARG A O 1
ATOM 680 N N . THR A 1 83 ? 5.535 2.892 -16.175 1.00 83.94 83 THR A N 1
ATOM 681 C CA . THR A 1 83 ? 5.413 4.322 -16.444 1.00 83.94 83 THR A CA 1
ATOM 682 C C . THR A 1 83 ? 4.973 5.081 -15.198 1.00 83.94 83 THR A C 1
ATOM 684 O O . THR A 1 83 ? 4.414 4.519 -14.254 1.00 83.94 83 THR A O 1
ATOM 687 N N . ILE A 1 84 ? 5.161 6.402 -15.210 1.00 83.25 84 ILE A N 1
ATOM 688 C CA . ILE A 1 84 ? 4.620 7.274 -14.162 1.00 83.25 84 ILE A CA 1
ATOM 689 C C . ILE A 1 84 ? 3.091 7.137 -14.043 1.00 83.25 84 ILE A C 1
ATOM 691 O O . ILE A 1 84 ? 2.550 7.207 -12.943 1.00 83.25 84 ILE A O 1
ATOM 695 N N . TYR A 1 85 ? 2.393 6.880 -15.155 1.00 88.81 85 TYR A N 1
ATOM 696 C CA . TYR A 1 85 ? 0.943 6.690 -15.174 1.00 88.81 85 TYR A CA 1
ATOM 697 C C . TYR A 1 85 ? 0.522 5.377 -14.516 1.00 88.81 85 TYR A C 1
ATOM 699 O O . TYR A 1 85 ? -0.449 5.372 -13.761 1.00 88.81 85 TYR A O 1
ATOM 707 N N . ASP A 1 86 ? 1.273 4.292 -14.721 1.00 90.31 86 ASP A N 1
ATOM 708 C CA . ASP A 1 86 ? 1.015 3.026 -14.027 1.00 90.31 86 ASP A CA 1
ATOM 709 C C . ASP A 1 86 ? 1.224 3.172 -12.518 1.00 90.31 86 ASP A C 1
ATOM 711 O O . ASP A 1 86 ? 0.436 2.663 -11.722 1.00 90.31 86 ASP A O 1
ATOM 715 N N . LEU A 1 87 ? 2.266 3.908 -12.116 1.00 89.44 87 LEU A N 1
ATOM 716 C CA . LEU A 1 87 ? 2.535 4.200 -10.708 1.00 89.44 87 LEU A CA 1
ATOM 717 C C . LEU A 1 87 ? 1.422 5.050 -10.084 1.00 89.44 87 LEU A C 1
ATOM 719 O O . LEU A 1 87 ? 0.992 4.767 -8.964 1.00 89.44 87 LEU A O 1
ATOM 723 N N . PHE A 1 88 ? 0.912 6.054 -10.805 1.00 91.44 88 PHE A N 1
ATOM 724 C CA . PHE A 1 88 ? -0.254 6.821 -10.362 1.00 91.44 88 PHE A CA 1
ATOM 725 C C . PHE A 1 88 ? -1.500 5.945 -10.245 1.00 91.44 88 PHE A C 1
ATOM 727 O O . PHE A 1 88 ? -2.210 6.037 -9.244 1.00 91.44 88 PHE A O 1
ATOM 734 N N . LEU A 1 89 ? -1.752 5.070 -11.222 1.00 94.44 89 LEU A N 1
ATOM 735 C CA . LEU A 1 89 ? -2.870 4.134 -11.173 1.00 94.44 89 LEU A CA 1
ATOM 736 C C . LEU A 1 89 ? -2.762 3.216 -9.950 1.00 94.44 89 LEU A C 1
ATOM 738 O O . LEU A 1 89 ? -3.716 3.126 -9.183 1.00 94.44 89 LEU A O 1
ATOM 742 N N . LEU A 1 90 ? -1.604 2.590 -9.723 1.00 95.00 90 LEU A N 1
ATOM 743 C CA . LEU A 1 90 ? -1.358 1.747 -8.552 1.00 95.00 90 LEU A CA 1
ATOM 744 C C . LEU A 1 90 ? -1.598 2.514 -7.242 1.00 95.00 90 LEU A C 1
ATOM 746 O O . LEU A 1 90 ? -2.322 2.032 -6.370 1.00 95.00 90 LEU A O 1
ATOM 750 N N . SER A 1 91 ? -1.043 3.726 -7.124 1.00 94.12 91 SER A N 1
ATOM 751 C CA . SER A 1 91 ? -1.221 4.565 -5.934 1.00 94.12 91 SER A CA 1
ATOM 752 C C . SER A 1 91 ? -2.695 4.901 -5.693 1.00 94.12 91 SER A C 1
ATOM 754 O O . SER A 1 91 ? -3.147 4.832 -4.552 1.00 94.12 91 SER A O 1
ATOM 756 N N . ASN A 1 92 ? -3.454 5.220 -6.745 1.00 94.69 92 ASN A N 1
ATOM 757 C CA . ASN A 1 92 ? -4.880 5.530 -6.635 1.00 94.69 92 ASN A CA 1
ATOM 758 C C . ASN A 1 92 ? -5.703 4.303 -6.229 1.00 94.69 92 ASN A C 1
ATOM 760 O O . ASN A 1 92 ? -6.563 4.407 -5.360 1.00 94.69 92 ASN A O 1
ATOM 764 N N . LEU A 1 93 ? -5.429 3.130 -6.811 1.00 96.88 93 LEU A N 1
ATOM 765 C CA . LEU A 1 93 ? -6.140 1.892 -6.474 1.00 96.88 93 LEU A CA 1
ATOM 766 C C . LEU A 1 93 ? -5.966 1.525 -4.995 1.00 96.88 93 LEU A C 1
ATOM 768 O O . LEU A 1 93 ? -6.943 1.174 -4.333 1.00 96.88 93 LEU A O 1
ATOM 772 N N . ILE A 1 94 ? -4.746 1.655 -4.465 1.00 96.25 94 ILE A N 1
ATOM 773 C CA . ILE A 1 94 ? -4.476 1.442 -3.037 1.00 96.25 94 ILE A CA 1
ATOM 774 C C . ILE A 1 94 ? -5.150 2.517 -2.198 1.00 96.25 94 ILE A C 1
ATOM 776 O O . ILE A 1 94 ? -5.796 2.190 -1.210 1.00 96.25 94 ILE A O 1
ATOM 780 N N . GLN A 1 95 ? -5.051 3.787 -2.593 1.00 95.25 95 GLN A N 1
ATOM 781 C CA . GLN A 1 95 ? -5.687 4.875 -1.857 1.00 95.25 95 GLN A CA 1
ATOM 782 C C . GLN A 1 95 ? -7.197 4.658 -1.730 1.00 95.25 95 GLN A C 1
ATOM 784 O O . GLN A 1 95 ? -7.727 4.780 -0.633 1.00 95.25 95 GLN A O 1
ATOM 789 N N . PHE A 1 96 ? -7.882 4.270 -2.806 1.00 96.94 96 PHE A N 1
ATOM 790 C CA . PHE A 1 96 ? -9.316 3.976 -2.772 1.00 96.94 96 PHE A CA 1
ATOM 791 C C . PHE A 1 96 ? -9.643 2.756 -1.903 1.00 96.94 96 PHE A C 1
ATOM 793 O O . PHE A 1 96 ? -10.623 2.776 -1.153 1.00 96.94 96 PHE A O 1
ATOM 800 N N . ALA A 1 97 ? -8.805 1.715 -1.947 1.00 97.19 97 ALA A N 1
ATOM 801 C CA . ALA A 1 97 ? -8.963 0.559 -1.072 1.00 97.19 97 ALA A CA 1
ATOM 802 C C . ALA A 1 97 ? -8.818 0.949 0.410 1.00 97.19 97 ALA A C 1
ATOM 804 O O . ALA A 1 97 ? -9.642 0.551 1.236 1.00 97.19 97 ALA A O 1
ATOM 805 N N . THR A 1 98 ? -7.822 1.778 0.733 1.00 95.75 98 THR A N 1
ATOM 806 C CA . THR A 1 98 ? -7.591 2.322 2.075 1.00 95.75 98 THR A CA 1
ATOM 807 C C . THR A 1 98 ? -8.717 3.247 2.516 1.00 95.75 98 THR A C 1
ATOM 809 O O . THR A 1 98 ? -9.163 3.146 3.651 1.00 95.75 98 THR A O 1
ATOM 812 N N . THR A 1 99 ? -9.237 4.109 1.638 1.00 96.31 99 THR A N 1
ATOM 813 C CA . THR A 1 99 ? -10.394 4.958 1.954 1.00 96.31 99 THR A CA 1
ATOM 814 C C . THR A 1 99 ? -11.596 4.111 2.343 1.00 96.31 99 THR A C 1
ATOM 816 O O . THR A 1 99 ? -12.239 4.416 3.337 1.00 96.31 99 THR A O 1
ATOM 819 N N . THR A 1 100 ? -11.857 3.016 1.627 1.00 96.75 100 THR A N 1
ATOM 820 C CA . THR A 1 100 ? -12.957 2.102 1.965 1.00 96.75 100 THR A CA 1
ATOM 821 C C . THR A 1 100 ? -12.774 1.488 3.356 1.00 96.75 100 THR A C 1
ATOM 823 O O . THR A 1 100 ? -13.720 1.465 4.136 1.00 96.75 100 THR A O 1
ATOM 826 N N . ILE A 1 101 ? -11.557 1.039 3.696 1.00 95.94 101 ILE A N 1
ATOM 827 C CA . ILE A 1 101 ? -11.244 0.515 5.038 1.00 95.94 101 ILE A CA 1
ATOM 828 C C . ILE A 1 101 ? -11.450 1.609 6.094 1.00 95.94 101 ILE A C 1
ATOM 830 O O . ILE A 1 101 ? -12.162 1.398 7.070 1.00 95.94 101 ILE A O 1
ATOM 834 N N . ASN A 1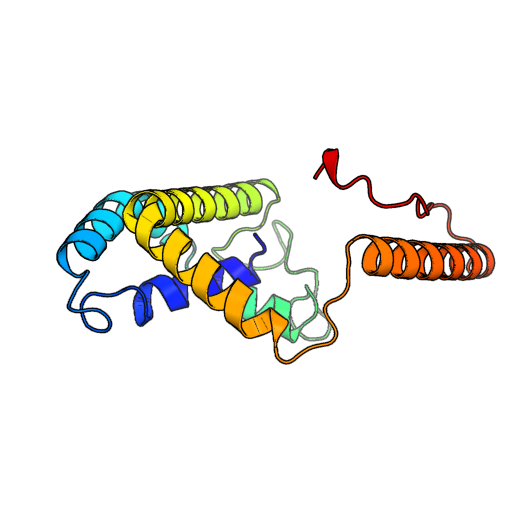 102 ? -10.881 2.794 5.881 1.00 95.12 102 ASN A N 1
ATOM 835 C CA . ASN A 1 102 ? -10.959 3.894 6.838 1.00 95.12 102 ASN A CA 1
ATOM 836 C C . ASN A 1 102 ? -12.393 4.380 7.051 1.00 95.12 102 ASN A C 1
ATOM 838 O O . ASN A 1 102 ? -12.749 4.726 8.168 1.00 95.12 102 ASN A O 1
ATOM 842 N N . SER A 1 103 ? -13.213 4.413 6.000 1.00 96.56 103 SER A N 1
ATOM 843 C CA . SER A 1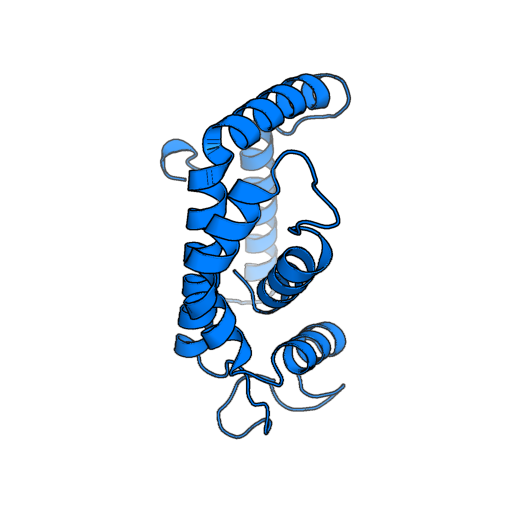 103 ? -14.620 4.794 6.113 1.00 96.56 103 SER A CA 1
ATOM 844 C C . SER A 1 103 ? -15.434 3.766 6.890 1.00 96.56 103 SER A C 1
ATOM 846 O O . SER A 1 103 ? -16.294 4.160 7.670 1.00 96.56 103 SER A O 1
ATOM 848 N N . GLU A 1 104 ? -15.161 2.471 6.710 1.00 96.81 104 GLU A N 1
ATOM 849 C CA . GLU A 1 104 ? -15.836 1.426 7.481 1.00 96.81 104 GLU A CA 1
ATOM 850 C C . GLU A 1 104 ? -15.436 1.479 8.961 1.00 96.81 104 GLU A C 1
ATOM 852 O O . GLU A 1 104 ? -16.305 1.355 9.815 1.00 96.81 104 GLU A O 1
ATOM 857 N N . PHE A 1 105 ? -14.149 1.677 9.269 1.00 95.38 105 PHE A N 1
ATOM 858 C CA . PHE A 1 105 ? -13.579 1.579 10.624 1.00 95.38 105 PHE A CA 1
ATOM 859 C C . PHE A 1 105 ? -13.232 2.936 11.265 1.00 95.38 105 PHE A C 1
ATOM 861 O O . PHE A 1 105 ? -12.360 3.019 12.130 1.00 95.38 105 PHE A O 1
ATOM 868 N N . ASP A 1 106 ? -13.885 4.022 10.841 1.00 95.19 106 ASP A N 1
ATOM 869 C CA . ASP A 1 106 ? -13.561 5.392 11.273 1.00 95.19 106 ASP A CA 1
ATOM 870 C C . ASP A 1 106 ? -13.633 5.563 12.803 1.00 95.19 106 ASP A C 1
ATOM 872 O O . ASP A 1 106 ? -12.763 6.189 13.411 1.00 95.19 106 ASP A O 1
ATOM 876 N N . SER A 1 107 ? -14.637 4.962 13.447 1.00 94.25 107 SER A N 1
ATOM 877 C CA . SER A 1 107 ? -14.800 4.991 14.905 1.00 94.25 107 SER A CA 1
ATOM 878 C C . SER A 1 107 ? -13.656 4.303 15.646 1.00 94.25 107 SER A C 1
ATOM 880 O O . SER A 1 107 ? -13.104 4.860 16.597 1.00 94.25 107 SER A O 1
ATOM 882 N N . GLU A 1 108 ? -13.287 3.103 15.207 1.00 93.69 108 GLU A N 1
ATOM 883 C CA . GLU A 1 108 ? -12.231 2.293 15.800 1.00 93.69 108 GLU A CA 1
ATOM 884 C C . GLU A 1 108 ? -10.888 3.000 15.646 1.00 93.69 108 GLU A C 1
ATOM 886 O O . GLU A 1 108 ? -10.167 3.183 16.626 1.00 93.69 108 GLU A O 1
ATOM 891 N N . LEU A 1 109 ? -10.598 3.505 14.445 1.00 91.56 109 LEU A N 1
ATOM 892 C CA . LEU A 1 109 ? -9.382 4.265 14.174 1.00 91.56 109 LEU A CA 1
ATOM 893 C C . LEU A 1 109 ? -9.277 5.509 15.065 1.00 91.56 109 LEU A C 1
ATOM 895 O O . LEU A 1 109 ? -8.218 5.759 15.642 1.00 91.56 109 LEU A O 1
ATOM 899 N N . LYS A 1 110 ? -10.375 6.253 15.253 1.00 91.88 110 LYS A N 1
ATOM 900 C CA . LYS A 1 110 ? -10.412 7.406 16.169 1.00 91.88 110 LYS A CA 1
ATOM 901 C C . LYS A 1 110 ? -10.152 7.009 17.620 1.00 91.88 110 LYS A C 1
ATOM 903 O O . LYS A 1 110 ? -9.414 7.708 18.312 1.00 91.88 110 LYS A O 1
ATOM 908 N N . SER A 1 111 ? -10.728 5.901 18.089 1.00 91.50 111 SER A N 1
ATOM 909 C CA . SER A 1 111 ? -10.488 5.421 19.457 1.00 91.50 111 SER A CA 1
ATOM 910 C C . SER A 1 111 ? -9.033 5.002 19.690 1.00 91.50 111 SER A C 1
ATOM 912 O O . SER A 1 111 ? -8.439 5.409 20.687 1.00 91.50 111 SER A O 1
ATOM 914 N N . ILE A 1 112 ? -8.434 4.275 18.741 1.00 89.44 112 ILE A N 1
ATOM 915 C CA . ILE A 1 112 ? -7.036 3.831 18.809 1.00 89.44 112 ILE A CA 1
ATOM 916 C C . ILE A 1 112 ? -6.095 5.037 18.793 1.00 89.44 112 ILE A C 1
ATOM 918 O O . ILE A 1 112 ? -5.152 5.084 19.581 1.00 89.44 112 ILE A O 1
ATOM 922 N N . GLN A 1 113 ? -6.364 6.034 17.945 1.00 86.56 113 GLN A N 1
ATOM 923 C CA . GLN A 1 113 ? -5.574 7.264 17.890 1.00 86.56 113 GLN A CA 1
ATOM 924 C C . GLN A 1 113 ? -5.545 7.975 19.250 1.00 86.56 113 GLN A C 1
ATOM 926 O O . GLN A 1 113 ? -4.470 8.296 19.753 1.00 86.56 113 GLN A O 1
ATOM 931 N N . LEU A 1 114 ? -6.711 8.151 19.883 1.00 86.31 114 LEU A N 1
ATOM 932 C CA . LEU A 1 114 ? -6.806 8.759 21.213 1.00 86.31 114 LEU A CA 1
ATOM 933 C C . LEU A 1 114 ? -6.031 7.958 22.270 1.00 86.31 114 LEU A C 1
ATOM 935 O O . LEU A 1 114 ? -5.383 8.539 23.139 1.00 86.31 114 LEU A O 1
ATOM 939 N N . GLU A 1 115 ? -6.078 6.627 22.215 1.00 87.50 115 GLU A N 1
ATOM 940 C CA . GLU A 1 115 ? -5.319 5.773 23.130 1.00 87.50 115 GLU A CA 1
ATOM 941 C C . GLU A 1 115 ? -3.800 5.920 22.932 1.00 87.50 115 GLU A C 1
ATOM 943 O O . GLU A 1 115 ? -3.053 6.034 23.909 1.00 87.50 115 GLU A O 1
ATOM 948 N N . TYR A 1 116 ? -3.341 5.953 21.679 1.00 81.88 116 TYR A N 1
ATOM 949 C CA . TYR A 1 116 ? -1.931 6.133 21.334 1.00 81.88 116 TYR A CA 1
ATOM 950 C C . TYR A 1 116 ? -1.394 7.493 21.774 1.00 81.88 116 TYR A C 1
ATOM 952 O O . TYR A 1 116 ? -0.329 7.547 22.394 1.00 81.88 116 TYR A O 1
ATOM 960 N N . ASP A 1 117 ? -2.135 8.571 21.520 1.00 80.81 117 ASP A N 1
ATOM 961 C CA . ASP A 1 117 ? -1.731 9.928 21.901 1.00 80.81 117 ASP A CA 1
ATOM 962 C C . ASP A 1 117 ? -1.534 10.043 23.422 1.00 80.81 117 ASP A C 1
ATOM 964 O O . ASP A 1 117 ? -0.545 10.612 23.892 1.00 80.81 117 ASP A O 1
ATOM 968 N N . ASN A 1 118 ? -2.408 9.397 24.200 1.00 75.69 118 ASN A N 1
ATOM 969 C CA . ASN A 1 118 ? -2.302 9.334 25.660 1.00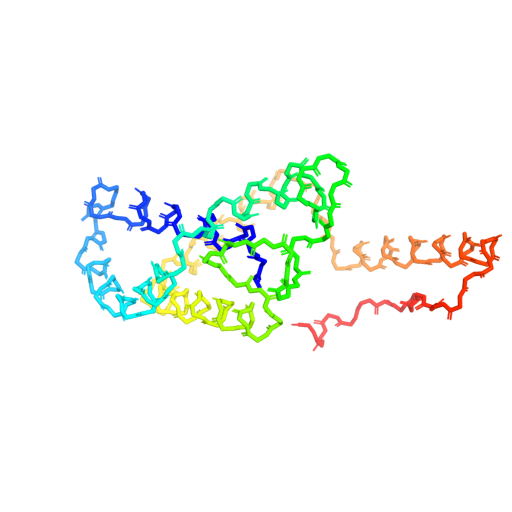 75.69 118 ASN A CA 1
ATOM 970 C C . ASN A 1 118 ? -1.119 8.477 26.157 1.00 75.69 118 ASN A C 1
ATOM 972 O O . ASN A 1 118 ? -0.606 8.700 27.255 1.00 75.69 118 ASN A O 1
ATOM 976 N N . LYS A 1 119 ? -0.677 7.476 25.383 1.00 74.75 119 LYS A N 1
ATOM 977 C CA . LYS A 1 119 ? 0.464 6.610 25.732 1.00 74.75 119 LYS A CA 1
ATOM 978 C C . LYS A 1 119 ? 1.809 7.250 25.383 1.00 74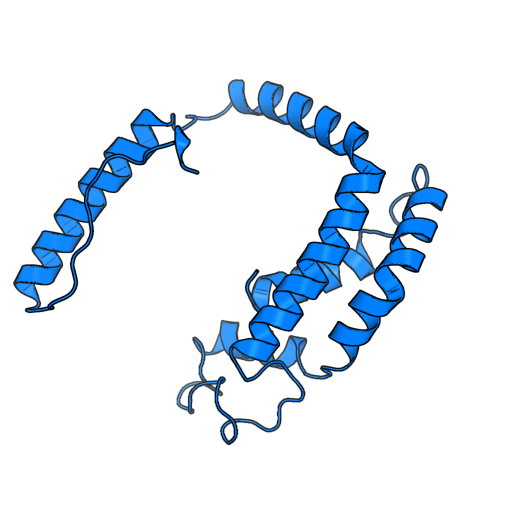.75 119 LYS A C 1
ATOM 980 O O . LYS A 1 119 ? 2.735 7.195 26.193 1.00 74.75 119 LYS A O 1
ATOM 985 N N . ILE A 1 120 ? 1.922 7.874 24.209 1.00 67.50 120 ILE A N 1
ATOM 986 C CA . ILE A 1 120 ? 3.171 8.480 23.716 1.00 67.50 120 ILE A CA 1
ATOM 987 C C . ILE A 1 120 ? 3.589 9.684 24.575 1.00 67.50 120 ILE A C 1
ATOM 989 O O . ILE A 1 120 ? 4.787 9.874 24.807 1.00 67.50 120 ILE A O 1
ATOM 993 N N . SER A 1 121 ? 2.633 10.438 25.140 1.00 58.78 121 SER A N 1
ATOM 994 C CA . SER A 1 121 ? 2.927 11.567 26.041 1.00 58.78 121 SER A CA 1
ATOM 995 C C . SER A 1 121 ? 3.738 11.183 27.286 1.00 58.78 121 SER A C 1
ATOM 997 O O . SER A 1 121 ? 4.300 12.063 27.932 1.00 58.78 121 SER A O 1
ATOM 999 N N . ASN A 1 122 ? 3.815 9.892 27.630 1.00 57.16 122 ASN A N 1
ATOM 1000 C CA . ASN A 1 122 ? 4.418 9.421 28.874 1.00 57.16 122 ASN A CA 1
ATOM 1001 C C . ASN A 1 122 ? 5.831 8.823 28.735 1.00 57.16 122 ASN A C 1
ATOM 1003 O O . ASN A 1 122 ? 6.437 8.533 29.766 1.00 57.16 122 ASN A O 1
ATOM 1007 N N . GLN A 1 123 ? 6.381 8.610 27.526 1.00 57.97 123 GLN A N 1
ATOM 1008 C CA . GLN A 1 123 ? 7.629 7.826 27.378 1.00 57.97 123 GLN A CA 1
ATOM 1009 C C . GLN A 1 123 ? 8.664 8.306 26.341 1.00 57.97 123 GLN A C 1
ATOM 1011 O O . GLN A 1 123 ? 9.706 7.666 26.206 1.00 57.97 123 GLN A O 1
ATOM 1016 N N . SER A 1 124 ? 8.478 9.432 25.650 1.00 58.75 124 SER A N 1
ATOM 1017 C CA . SER A 1 124 ? 9.441 9.873 24.622 1.00 58.75 124 SER A CA 1
ATOM 1018 C C . SER A 1 124 ? 9.668 11.381 24.597 1.00 58.75 124 SER A C 1
ATOM 1020 O O . SER A 1 124 ? 8.772 12.155 24.923 1.00 58.75 124 SER A O 1
ATOM 1022 N N . ILE A 1 125 ? 10.863 11.801 24.162 1.00 67.31 125 ILE A N 1
ATOM 1023 C CA . ILE A 1 125 ? 11.101 13.175 23.702 1.00 67.31 125 ILE A CA 1
ATOM 1024 C C . ILE A 1 125 ? 10.265 13.348 22.431 1.00 67.31 125 ILE A C 1
ATOM 1026 O O . ILE A 1 125 ? 10.654 12.900 21.354 1.00 67.31 125 ILE A O 1
ATOM 1030 N N . ILE A 1 126 ? 9.077 13.925 22.577 1.00 72.25 126 ILE A N 1
ATOM 1031 C CA . ILE A 1 126 ? 8.197 14.238 21.455 1.00 72.25 126 ILE A CA 1
ATOM 1032 C C . ILE A 1 126 ? 8.754 15.493 20.792 1.00 72.25 126 ILE A C 1
ATOM 1034 O O . ILE A 1 126 ? 8.778 16.554 21.413 1.00 72.25 126 ILE A O 1
ATOM 1038 N N . LEU A 1 127 ? 9.206 15.373 19.541 1.00 77.75 127 LEU A N 1
ATOM 1039 C CA . LEU A 1 127 ? 9.546 16.543 18.736 1.00 77.75 127 LEU A CA 1
ATOM 1040 C C . LEU A 1 127 ? 8.277 17.370 18.523 1.00 77.75 127 LEU A C 1
ATOM 1042 O O . LEU A 1 127 ? 7.289 16.891 17.966 1.00 77.75 127 LEU A O 1
ATOM 1046 N N . THR A 1 128 ? 8.312 18.618 18.961 1.00 83.75 128 THR A N 1
ATOM 1047 C CA . THR A 1 128 ? 7.259 19.592 18.689 1.00 83.75 128 THR A CA 1
ATOM 1048 C C . THR A 1 128 ? 7.326 20.077 17.237 1.00 83.75 128 THR A C 1
ATOM 1050 O O . THR A 1 128 ? 8.319 19.883 16.526 1.00 83.75 128 THR A O 1
ATOM 1053 N N . LYS A 1 129 ? 6.269 20.762 16.782 1.00 81.38 129 LYS A N 1
ATOM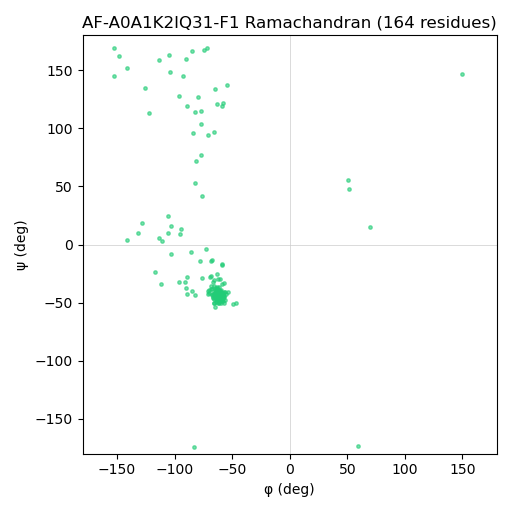 1054 C CA . LYS A 1 129 ? 6.251 21.445 15.475 1.00 81.38 129 LYS A CA 1
ATOM 1055 C C . LYS A 1 129 ? 7.440 22.403 15.324 1.00 81.38 129 LYS A C 1
ATOM 1057 O O . LYS A 1 129 ? 8.067 22.466 14.260 1.00 81.38 129 LYS A O 1
ATOM 1062 N N . GLU A 1 130 ? 7.764 23.125 16.392 1.00 84.25 130 GLU A N 1
ATOM 1063 C CA . GLU A 1 130 ? 8.922 24.009 16.489 1.00 84.25 130 GLU A CA 1
ATOM 1064 C C . GLU A 1 130 ? 10.243 23.249 16.355 1.00 84.25 130 GLU A C 1
ATOM 1066 O O . GLU A 1 130 ? 11.093 23.679 15.569 1.00 84.25 130 GLU A O 1
ATOM 1071 N N . ASP A 1 131 ? 10.397 22.114 17.044 1.00 85.50 131 ASP A N 1
ATOM 1072 C CA . ASP A 1 131 ? 11.615 21.296 16.973 1.00 85.50 131 ASP A CA 1
ATOM 1073 C C . ASP A 1 131 ? 11.868 20.818 15.542 1.00 85.50 131 ASP A C 1
ATOM 1075 O O . ASP A 1 131 ? 12.952 21.021 14.993 1.00 85.50 131 ASP A O 1
ATOM 1079 N N . VAL A 1 132 ? 10.839 20.270 14.887 1.00 85.62 132 VAL A N 1
ATOM 1080 C CA . VAL A 1 132 ? 10.931 19.814 13.491 1.00 85.62 132 VAL A CA 1
ATOM 1081 C C . VAL A 1 132 ? 11.299 20.970 12.561 1.00 85.62 132 VAL A C 1
ATOM 1083 O O . VAL A 1 132 ? 12.166 20.823 11.696 1.00 85.62 132 VAL A O 1
ATOM 1086 N N . SER A 1 133 ? 10.677 22.137 12.746 1.00 86.25 133 SER A N 1
ATOM 1087 C CA . SER A 1 133 ? 10.941 23.314 11.912 1.00 86.25 133 SER A CA 1
ATOM 1088 C C . SER A 1 133 ? 12.376 23.817 12.081 1.00 86.25 133 SER A C 1
ATOM 1090 O O . SER A 1 133 ? 13.031 24.144 11.092 1.00 86.25 133 SER A O 1
ATOM 1092 N N . SER A 1 134 ? 12.876 23.865 13.318 1.00 86.75 134 SER A N 1
ATOM 1093 C CA . SER A 1 134 ? 14.238 24.305 13.633 1.00 86.75 134 SER A CA 1
ATOM 1094 C C . SER A 1 134 ? 15.287 23.351 13.059 1.00 86.75 134 SER A C 1
ATOM 1096 O O . SER A 1 134 ? 16.173 23.786 12.319 1.00 86.75 134 SER A O 1
ATOM 1098 N N . ILE A 1 135 ? 15.127 22.046 13.311 1.00 90.25 135 ILE A N 1
ATOM 1099 C CA . ILE A 1 135 ? 16.018 20.994 12.801 1.00 90.25 135 ILE A CA 1
ATOM 1100 C C . ILE A 1 135 ? 16.068 21.032 11.270 1.00 90.25 135 ILE A C 1
ATOM 1102 O O . ILE A 1 135 ? 17.145 20.982 10.677 1.00 90.25 135 ILE A O 1
ATOM 1106 N N . THR A 1 136 ? 14.911 21.168 10.616 1.00 88.94 136 THR A N 1
ATOM 1107 C CA . THR A 1 136 ? 14.830 21.200 9.150 1.00 88.94 136 THR A CA 1
ATOM 1108 C C . THR A 1 136 ? 15.572 22.404 8.576 1.00 88.94 136 THR A C 1
ATOM 1110 O O . THR A 1 136 ? 16.376 22.242 7.661 1.00 88.94 136 THR A O 1
ATOM 1113 N N . VAL A 1 137 ? 15.350 23.607 9.116 1.00 91.00 137 VAL A N 1
ATOM 1114 C CA . VAL A 1 137 ? 16.027 24.823 8.636 1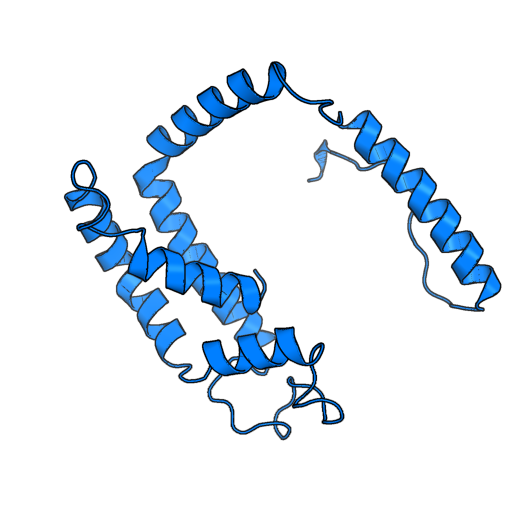.00 91.00 137 VAL A CA 1
ATOM 1115 C C . VAL A 1 137 ? 17.546 24.695 8.771 1.00 91.00 137 VAL A C 1
ATOM 1117 O O . VAL A 1 137 ? 18.254 24.962 7.799 1.00 91.00 137 VAL A O 1
ATOM 1120 N N . ASP A 1 138 ? 18.048 24.232 9.920 1.00 92.38 138 ASP A N 1
ATOM 1121 C CA . ASP A 1 138 ? 19.487 24.030 10.148 1.00 92.38 138 ASP A CA 1
ATOM 1122 C C . ASP A 1 138 ? 20.107 23.055 9.131 1.00 92.38 138 ASP A C 1
ATOM 1124 O O . ASP A 1 138 ? 21.124 23.354 8.496 1.00 92.38 138 ASP A O 1
ATOM 1128 N N . LEU A 1 139 ? 19.453 21.913 8.898 1.00 93.00 139 LEU A N 1
ATOM 1129 C CA . LEU A 1 139 ? 19.906 20.927 7.915 1.00 93.00 139 LEU A CA 1
ATOM 1130 C C . LEU A 1 139 ? 19.893 21.479 6.481 1.00 93.00 139 LEU A C 1
ATOM 1132 O O . LEU A 1 139 ? 20.833 21.229 5.721 1.00 93.00 139 LEU A O 1
ATOM 1136 N N . LEU A 1 140 ? 18.872 22.256 6.104 1.00 91.19 140 LEU A N 1
ATOM 1137 C CA . LEU A 1 140 ? 18.781 22.851 4.767 1.00 91.19 140 LEU A CA 1
ATOM 1138 C C . LEU A 1 140 ? 19.846 23.930 4.531 1.00 91.19 140 LEU A C 1
ATOM 1140 O O . LEU A 1 140 ? 20.387 24.018 3.425 1.00 91.19 140 LEU A O 1
ATOM 1144 N N . MET A 1 141 ? 20.197 24.718 5.552 1.00 90.50 141 MET A N 1
ATOM 1145 C CA . MET A 1 141 ? 21.317 25.661 5.460 1.00 90.50 141 MET A CA 1
ATOM 1146 C C . MET A 1 141 ? 22.637 24.926 5.202 1.00 90.50 141 MET A C 1
ATOM 1148 O O . MET A 1 141 ? 23.328 25.240 4.230 1.00 90.50 141 MET A O 1
ATOM 1152 N N . LYS A 1 142 ? 22.940 23.885 5.991 1.00 93.19 142 LYS A N 1
ATOM 1153 C CA . LYS A 1 142 ? 24.137 23.040 5.807 1.00 93.19 142 LYS A CA 1
ATOM 1154 C C . LYS A 1 142 ? 24.180 22.400 4.415 1.00 93.19 142 LYS A C 1
ATOM 1156 O O . LYS A 1 142 ? 25.223 22.377 3.761 1.00 93.19 142 LYS A O 1
ATOM 1161 N N . ALA A 1 143 ? 23.039 21.920 3.918 1.00 91.38 143 ALA A N 1
ATOM 1162 C CA . ALA A 1 143 ? 22.937 21.358 2.574 1.00 91.38 143 ALA A CA 1
ATOM 1163 C C . ALA A 1 143 ? 23.220 22.404 1.480 1.00 91.38 143 ALA A C 1
ATOM 1165 O O . ALA A 1 143 ? 23.915 22.103 0.508 1.00 91.38 143 ALA A O 1
ATOM 1166 N N . ASN A 1 144 ? 22.742 23.644 1.641 1.00 90.81 144 ASN A N 1
ATOM 1167 C CA . ASN A 1 144 ? 23.025 24.743 0.713 1.00 90.81 144 ASN A CA 1
ATOM 1168 C C . ASN A 1 144 ? 24.510 25.149 0.702 1.00 90.81 144 ASN A C 1
ATOM 1170 O O . ASN A 1 144 ? 25.044 25.478 -0.361 1.00 90.81 144 ASN A O 1
ATOM 1174 N N . GLU A 1 145 ? 25.198 25.102 1.843 1.00 91.81 145 GLU A N 1
ATOM 1175 C CA . GLU A 1 145 ? 26.649 25.330 1.914 1.00 91.81 145 GLU A CA 1
ATOM 1176 C C . GLU A 1 145 ? 27.426 24.255 1.145 1.00 91.81 145 GLU A C 1
ATOM 1178 O O . GLU A 1 145 ? 28.249 24.570 0.279 1.00 91.81 145 GLU A O 1
ATOM 1183 N N . LEU A 1 146 ? 27.111 22.978 1.391 1.00 92.94 146 LEU A N 1
ATOM 1184 C CA . LEU A 1 146 ? 27.708 21.853 0.666 1.00 92.94 146 LEU A CA 1
ATOM 1185 C C . LEU A 1 146 ? 27.417 21.933 -0.834 1.00 92.94 146 LEU A C 1
ATOM 1187 O O . LEU A 1 146 ? 28.300 21.697 -1.659 1.00 92.94 146 LEU A O 1
ATOM 1191 N N . LYS A 1 147 ? 26.202 22.331 -1.209 1.00 90.62 147 LYS A N 1
ATOM 1192 C CA . LYS A 1 147 ? 25.831 22.545 -2.605 1.00 90.62 147 LYS A CA 1
ATOM 1193 C C . LYS A 1 147 ? 26.742 23.562 -3.292 1.00 90.62 147 LYS A C 1
ATOM 1195 O O . LYS A 1 147 ? 27.252 23.276 -4.375 1.00 90.62 147 LYS A O 1
ATOM 1200 N N . LYS A 1 148 ? 26.949 24.734 -2.674 1.00 89.44 148 LYS A N 1
ATOM 1201 C CA . LYS A 1 148 ? 27.847 25.778 -3.201 1.00 89.44 148 LYS A CA 1
ATOM 1202 C C . LYS A 1 148 ? 29.261 25.229 -3.383 1.00 89.44 148 LYS A C 1
ATOM 1204 O O . LYS A 1 148 ? 29.850 25.414 -4.442 1.00 89.44 148 LYS A O 1
ATOM 1209 N N . LYS A 1 149 ? 29.761 24.470 -2.401 1.00 92.69 149 LYS A N 1
ATOM 1210 C CA . LYS A 1 149 ? 31.061 23.784 -2.480 1.00 92.69 149 LYS A CA 1
ATOM 1211 C C . LYS A 1 149 ? 31.158 22.809 -3.666 1.00 92.69 149 LYS A C 1
ATOM 1213 O O . LYS A 1 149 ? 32.229 22.673 -4.246 1.00 92.69 149 LYS A O 1
ATOM 1218 N N . HIS A 1 150 ? 30.061 22.150 -4.038 1.00 93.19 150 HIS A N 1
ATOM 1219 C CA . HIS A 1 150 ? 29.999 21.195 -5.153 1.00 93.19 150 HIS A CA 1
ATOM 1220 C C . HIS A 1 150 ? 29.509 21.793 -6.488 1.00 93.19 150 HIS A C 1
ATOM 1222 O O . HIS A 1 150 ? 29.275 21.036 -7.431 1.00 93.19 150 HIS A O 1
ATOM 1228 N N . ASN A 1 151 ? 29.354 23.119 -6.587 1.00 91.62 151 ASN A N 1
ATOM 1229 C CA . ASN A 1 151 ? 28.934 23.839 -7.796 1.00 91.62 151 ASN A CA 1
ATOM 1230 C C . ASN A 1 151 ? 27.644 23.282 -8.446 1.00 91.62 151 ASN A C 1
ATOM 1232 O O . ASN A 1 151 ? 27.601 23.004 -9.646 1.00 91.62 151 ASN A O 1
ATOM 1236 N N . ARG A 1 152 ? 26.598 23.051 -7.638 1.00 91.38 152 ARG A N 1
ATOM 1237 C CA . ARG A 1 152 ? 25.269 22.613 -8.115 1.00 91.38 152 ARG A CA 1
ATOM 1238 C C . ARG A 1 152 ? 24.248 23.759 -8.105 1.00 91.38 152 ARG A C 1
ATOM 1240 O O . ARG A 1 152 ? 24.301 24.615 -7.225 1.00 91.38 152 ARG A O 1
ATOM 1247 N N . ASP A 1 153 ? 23.296 23.722 -9.040 1.00 87.00 153 ASP A N 1
ATOM 1248 C CA . ASP A 1 153 ? 22.396 24.847 -9.380 1.00 87.00 153 ASP A CA 1
ATOM 1249 C C . ASP A 1 153 ? 20.935 24.708 -8.883 1.00 87.00 153 ASP A C 1
ATOM 1251 O O . ASP A 1 153 ? 20.052 25.476 -9.235 1.00 87.00 153 ASP A O 1
ATOM 1255 N N . TYR A 1 154 ? 20.633 23.730 -8.031 1.00 82.75 154 TYR A N 1
ATOM 1256 C CA . TYR A 1 154 ? 19.314 23.641 -7.376 1.00 82.75 154 TYR A CA 1
ATOM 1257 C C . TYR A 1 154 ? 19.314 24.397 -6.040 1.00 82.75 154 TYR A C 1
ATOM 1259 O O . TYR A 1 154 ? 20.373 24.641 -5.491 1.00 82.75 154 TYR A O 1
ATOM 1267 N N . GLU A 1 155 ? 18.186 24.797 -5.458 1.00 77.06 155 GLU A N 1
ATOM 1268 C CA . GLU A 1 155 ? 18.175 25.475 -4.148 1.00 77.06 155 GLU A CA 1
ATOM 1269 C C . GLU A 1 155 ? 17.255 24.762 -3.167 1.00 77.06 155 GLU A C 1
ATOM 1271 O O . GLU A 1 155 ? 16.116 24.428 -3.496 1.00 77.06 155 GLU A O 1
ATOM 1276 N N . PHE A 1 156 ? 17.740 24.561 -1.941 1.00 80.69 156 PHE A N 1
ATOM 1277 C CA . PHE A 1 156 ? 16.884 24.129 -0.851 1.00 80.69 156 PHE A CA 1
ATOM 1278 C C . PHE A 1 156 ? 16.293 25.352 -0.153 1.00 80.69 156 PHE A C 1
ATOM 1280 O O . PHE A 1 156 ? 17.024 26.182 0.390 1.00 80.69 156 PHE A O 1
ATOM 1287 N N . ARG A 1 157 ? 14.964 25.470 -0.144 1.00 77.56 157 ARG A N 1
ATOM 1288 C CA . ARG A 1 157 ? 14.273 26.577 0.529 1.00 77.56 157 ARG A CA 1
ATOM 1289 C C . ARG A 1 157 ? 14.242 26.334 2.038 1.00 77.56 157 ARG A C 1
ATOM 1291 O O . ARG A 1 157 ? 13.432 25.544 2.509 1.00 77.56 157 ARG A O 1
ATOM 1298 N N . ALA A 1 158 ? 15.092 27.030 2.790 1.00 69.00 158 ALA A N 1
ATOM 1299 C CA . ALA A 1 158 ? 15.176 26.943 4.252 1.00 69.00 158 ALA A CA 1
ATOM 1300 C C . ALA A 1 158 ? 14.114 27.812 4.954 1.00 69.00 158 ALA A C 1
ATOM 1302 O O . ALA A 1 158 ? 14.427 28.652 5.794 1.00 69.00 158 ALA A O 1
ATOM 1303 N N . ASN A 1 159 ? 12.845 27.633 4.589 1.00 73.50 159 ASN A N 1
ATOM 1304 C CA . ASN A 1 159 ? 11.744 28.317 5.259 1.00 73.50 159 ASN A CA 1
ATOM 1305 C C . ASN A 1 159 ? 11.204 27.426 6.377 1.00 73.50 159 ASN A C 1
ATOM 1307 O O . ASN A 1 159 ? 11.136 26.208 6.211 1.00 73.50 159 ASN A O 1
ATOM 1311 N N . LYS A 1 160 ? 10.776 28.028 7.496 1.00 69.12 160 LYS A N 1
ATOM 1312 C CA . LYS A 1 160 ? 10.019 27.287 8.512 1.00 69.12 160 LYS A CA 1
ATOM 1313 C C . LYS A 1 160 ? 8.807 26.624 7.858 1.00 69.12 160 LYS A C 1
ATOM 1315 O O . LYS A 1 160 ? 8.117 27.250 7.048 1.00 69.12 160 LYS A O 1
ATOM 1320 N N . THR A 1 161 ? 8.558 25.376 8.235 1.00 70.94 161 THR A N 1
ATOM 1321 C CA . THR A 1 161 ? 7.394 24.618 7.786 1.00 70.94 161 THR A CA 1
ATOM 1322 C C . THR A 1 161 ? 6.126 25.376 8.167 1.00 70.94 161 THR A C 1
ATOM 1324 O O . THR A 1 161 ? 5.905 25.679 9.338 1.00 70.94 161 THR A O 1
ATOM 1327 N N . ASN A 1 162 ? 5.303 25.716 7.174 1.00 73.69 162 ASN A N 1
ATOM 1328 C CA . ASN A 1 162 ? 3.983 26.275 7.432 1.00 73.69 162 ASN A CA 1
ATOM 1329 C C . ASN A 1 162 ? 3.013 25.116 7.669 1.00 73.69 162 ASN A C 1
ATOM 1331 O O . ASN A 1 162 ? 2.503 24.527 6.718 1.00 73.69 162 ASN A O 1
ATOM 1335 N N . TRP A 1 163 ? 2.793 24.804 8.942 1.00 71.62 163 TRP A N 1
ATOM 1336 C CA . TRP A 1 163 ? 1.922 23.716 9.377 1.00 71.62 163 TRP A CA 1
ATOM 1337 C C . TRP A 1 163 ? 0.439 23.942 9.071 1.00 71.62 163 TRP A C 1
ATOM 1339 O O . TRP A 1 163 ? -0.315 22.986 9.137 1.00 71.62 163 TRP A O 1
ATOM 1349 N N . ASP A 1 164 ? 0.022 25.161 8.715 1.00 72.19 164 ASP A N 1
ATOM 1350 C CA . ASP A 1 164 ? -1.370 25.466 8.347 1.00 72.19 164 ASP A CA 1
ATOM 1351 C C . ASP A 1 164 ? -1.658 25.184 6.860 1.00 72.19 164 ASP A C 1
ATOM 1353 O O . ASP A 1 164 ? -2.786 25.332 6.393 1.00 72.19 164 ASP A O 1
ATOM 1357 N N . LYS A 1 165 ? -0.621 24.837 6.085 1.00 58.34 165 LYS A N 1
ATOM 1358 C CA . LYS A 1 165 ? -0.699 24.535 4.646 1.00 58.34 165 LYS A CA 1
ATOM 1359 C C . LYS A 1 165 ? -0.444 23.061 4.317 1.00 58.34 165 LYS A C 1
ATOM 1361 O O . LYS A 1 165 ? -0.366 22.726 3.134 1.00 58.34 165 LYS A O 1
ATOM 1366 N N . ILE A 1 166 ? -0.255 22.227 5.336 1.00 46.12 166 ILE A N 1
ATOM 1367 C CA . ILE A 1 166 ? 0.009 20.784 5.257 1.00 46.12 166 ILE A CA 1
ATOM 1368 C C . ILE A 1 166 ? -1.155 20.079 5.940 1.00 46.12 166 ILE A C 1
ATOM 1370 O O . ILE A 1 166 ? -1.657 19.103 5.346 1.00 46.12 166 ILE A O 1
#

Secondary structure (DSSP, 8-state):
--HHHHHHHHHHHHHTSSTTT-STTHHHHHHHHHHHHHHHHHHTT-TTHHHHHHHHHHHTTBSTTT--BS-STTT---SS--SHHHHHHHHHHHHHHHHHHHHHTHHHHHHHHHHHHHHHTTTS----HHHHHHHHHHHHHHHHHHHHHTT-------PPP-GGG-

pLDDT: mean 85.16, std 11.18, range [46.12, 98.19]

Mean predicted aligned error: 9.97 Å

Nearest PDB structures (foldseek):
  8pm4-assembly1_A  TM=2.329E-01  e=7.318E+00  Gordonia otitidis NBRC 100426
  8otz-assembly1_DS  TM=1.518E-01  e=5.800E+00  Bos taurus